Protein AF-A0A0R1LS79-F1 (afdb_monomer_lite)

Structure (mmCIF, N/CA/C/O backbone):
data_AF-A0A0R1LS79-F1
#
_entry.id   AF-A0A0R1LS79-F1
#
loop_
_atom_site.group_PDB
_atom_site.id
_atom_site.type_symbol
_atom_site.label_atom_id
_atom_site.label_alt_id
_atom_site.label_comp_id
_atom_site.label_asym_id
_atom_site.label_entity_id
_atom_site.label_seq_id
_atom_site.pdbx_PDB_ins_code
_atom_site.Cartn_x
_atom_site.Cartn_y
_atom_site.Cartn_z
_atom_site.occupancy
_atom_site.B_iso_or_equiv
_atom_site.auth_seq_id
_atom_site.auth_comp_id
_atom_site.auth_asym_id
_atom_site.auth_atom_id
_atom_site.pdbx_PDB_model_num
ATOM 1 N N . MET A 1 1 ? 0.304 17.338 -2.256 1.00 46.09 1 MET A N 1
ATOM 2 C CA . MET A 1 1 ? 0.028 16.116 -3.047 1.00 46.09 1 MET A CA 1
ATOM 3 C C . MET A 1 1 ? -0.703 16.540 -4.312 1.00 46.09 1 MET A C 1
ATOM 5 O O . MET A 1 1 ? -1.863 16.893 -4.209 1.00 46.09 1 MET A O 1
ATOM 9 N N . GLN A 1 2 ? -0.033 16.602 -5.465 1.00 47.31 2 GLN A N 1
ATOM 10 C CA . GLN A 1 2 ? -0.605 17.194 -6.691 1.00 47.31 2 GLN A CA 1
ATOM 11 C C . GLN A 1 2 ? -1.269 16.160 -7.629 1.00 47.31 2 GLN A C 1
ATOM 13 O O . GLN A 1 2 ? -1.874 16.543 -8.621 1.00 47.31 2 GLN A O 1
ATOM 18 N N . HIS A 1 3 ? -1.207 14.859 -7.297 1.00 53.19 3 HIS A N 1
ATOM 19 C CA . HIS A 1 3 ? -1.633 13.765 -8.192 1.00 53.19 3 HIS A CA 1
ATOM 20 C C . HIS A 1 3 ? -2.408 12.620 -7.506 1.00 53.19 3 HIS A C 1
ATOM 22 O O . HIS A 1 3 ? -2.528 11.544 -8.079 1.00 53.19 3 HIS A O 1
ATOM 28 N N . SER A 1 4 ? -2.905 12.796 -6.275 1.00 55.03 4 SER A N 1
ATOM 29 C CA . SER A 1 4 ? -3.669 11.743 -5.579 1.00 55.03 4 SER A CA 1
ATOM 30 C C . SER A 1 4 ? -5.151 12.100 -5.544 1.00 55.03 4 SER A C 1
ATOM 32 O O . SER A 1 4 ? -5.525 13.082 -4.910 1.00 55.03 4 SER A O 1
ATOM 34 N N . THR A 1 5 ? -5.987 11.296 -6.199 1.00 65.38 5 THR A N 1
ATOM 35 C CA . THR A 1 5 ? -7.454 11.441 -6.254 1.00 65.38 5 THR A CA 1
ATOM 36 C C . THR A 1 5 ? -8.164 10.968 -4.980 1.00 65.38 5 THR A C 1
ATOM 38 O O . THR A 1 5 ? -9.377 11.110 -4.872 1.00 65.38 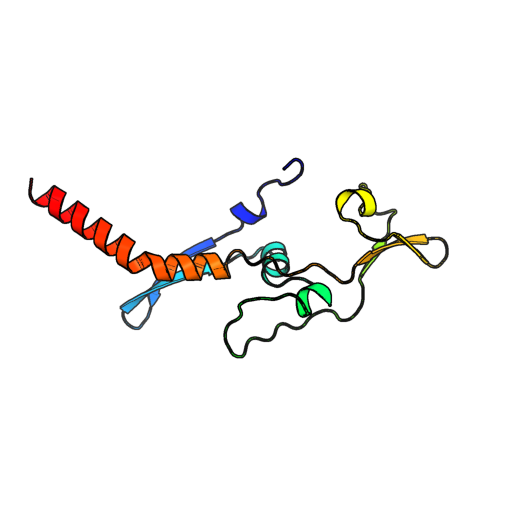5 THR A O 1
ATOM 41 N N . GLY A 1 6 ? -7.439 10.396 -4.009 1.00 74.06 6 GLY A N 1
ATOM 42 C CA . GLY A 1 6 ? -8.033 9.837 -2.784 1.00 74.06 6 GLY A CA 1
ATOM 43 C C . GLY A 1 6 ? -8.770 8.507 -2.994 1.00 74.06 6 GLY A C 1
ATOM 44 O O . GLY A 1 6 ? -9.414 8.010 -2.073 1.00 74.06 6 GLY A O 1
ATOM 45 N N . GLU A 1 7 ? -8.645 7.902 -4.175 1.00 80.25 7 GLU A N 1
ATOM 46 C CA . GLU A 1 7 ? -9.318 6.651 -4.544 1.00 80.25 7 GLU A CA 1
ATOM 47 C C . GLU A 1 7 ? -9.014 5.499 -3.574 1.00 80.25 7 GLU A C 1
ATOM 49 O O . GLU A 1 7 ? -9.892 4.723 -3.206 1.00 80.25 7 GLU A O 1
ATOM 54 N N . LEU A 1 8 ? -7.768 5.405 -3.099 1.00 83.50 8 LEU A N 1
ATOM 55 C CA . LEU A 1 8 ? -7.398 4.362 -2.149 1.00 83.50 8 LEU A CA 1
ATOM 56 C C . LEU A 1 8 ? -8.149 4.519 -0.821 1.00 83.50 8 LEU A C 1
ATOM 58 O O . LEU A 1 8 ? -8.671 3.536 -0.302 1.00 83.50 8 LEU A O 1
ATOM 62 N N . SER A 1 9 ? -8.234 5.741 -0.288 1.00 81.69 9 SER A N 1
ATOM 63 C CA . SER A 1 9 ? -8.955 5.996 0.963 1.00 81.69 9 SER A CA 1
ATOM 64 C C . SER A 1 9 ? -10.451 5.728 0.835 1.00 81.69 9 SER A C 1
ATOM 66 O O . SER A 1 9 ? -11.038 5.174 1.758 1.00 81.69 9 SER A O 1
ATOM 68 N N . SER A 1 10 ? -11.067 6.065 -0.302 1.00 83.19 10 SER A N 1
ATOM 69 C CA . SER A 1 10 ? -12.494 5.809 -0.524 1.00 83.19 10 SER A CA 1
ATOM 70 C C . SER A 1 10 ? -12.815 4.338 -0.807 1.00 83.19 10 SER A C 1
ATOM 72 O O . SER A 1 10 ? -13.972 3.944 -0.709 1.00 83.19 10 SER A O 1
ATOM 74 N N . SER A 1 11 ? -11.814 3.515 -1.136 1.00 86.94 11 SER A N 1
ATOM 75 C CA . SER A 1 11 ? -11.998 2.081 -1.395 1.00 86.94 11 SER A CA 1
ATOM 76 C C . SER A 1 11 ? -12.122 1.215 -0.135 1.00 86.94 11 SER A C 1
ATOM 78 O O . SER A 1 11 ? -12.370 0.013 -0.248 1.00 86.94 11 SER A O 1
ATOM 80 N N . LEU A 1 12 ? -11.902 1.790 1.051 1.00 90.94 12 LEU A N 1
ATOM 81 C CA . LEU A 1 12 ? -11.875 1.044 2.306 1.00 90.94 12 LEU A CA 1
ATOM 82 C C . LEU A 1 12 ? -13.279 0.750 2.812 1.00 90.94 12 LEU A C 1
ATOM 84 O O . LEU A 1 12 ? -14.143 1.623 2.866 1.00 90.94 12 LEU A O 1
ATOM 88 N N . LYS A 1 13 ? -13.474 -0.500 3.215 1.00 92.50 13 LYS A N 1
ATOM 89 C CA . LYS A 1 13 ? -14.721 -1.024 3.755 1.00 92.50 13 LYS A CA 1
ATOM 90 C C . LYS A 1 13 ? -14.462 -1.534 5.156 1.00 92.50 13 LYS A C 1
ATOM 92 O O . LYS A 1 13 ? -13.425 -2.141 5.417 1.00 92.50 13 LYS A O 1
ATOM 97 N N . TYR A 1 14 ? -15.402 -1.278 6.048 1.00 92.19 14 TYR A N 1
ATOM 98 C CA . TYR A 1 14 ? -15.335 -1.760 7.413 1.00 92.19 14 TYR A CA 1
ATOM 99 C C . TYR A 1 14 ? -16.708 -2.217 7.874 1.00 92.19 14 TYR A C 1
ATOM 101 O O . TYR A 1 14 ? -17.736 -1.743 7.389 1.00 92.19 14 TYR A O 1
ATOM 109 N N . GLU A 1 15 ? -16.713 -3.128 8.833 1.00 91.38 15 GLU A N 1
ATOM 110 C CA . GLU A 1 15 ? -17.925 -3.546 9.518 1.00 91.38 15 GLU A CA 1
ATOM 111 C C . GLU A 1 15 ? -17.611 -3.940 10.958 1.00 91.38 15 GLU A C 1
ATOM 113 O O . GLU A 1 15 ? -16.483 -4.312 11.291 1.00 91.38 15 GLU A O 1
ATOM 118 N N . VAL A 1 16 ? -18.634 -3.863 11.799 1.00 88.75 16 VAL A N 1
ATOM 119 C CA . VAL A 1 16 ? -18.607 -4.350 13.174 1.00 88.75 16 VAL A CA 1
ATOM 120 C C . VAL A 1 16 ? -19.701 -5.396 13.289 1.00 88.75 16 VAL A C 1
ATOM 122 O O . VAL A 1 16 ? -20.846 -5.134 12.923 1.00 88.75 16 VAL A O 1
ATOM 125 N N . MET A 1 17 ? -19.343 -6.581 13.764 1.00 89.00 17 MET A N 1
ATOM 126 C CA . MET A 1 17 ? -20.256 -7.710 13.895 1.00 89.00 17 MET A CA 1
ATOM 127 C C . MET A 1 17 ? -20.052 -8.424 15.226 1.00 89.00 17 MET A C 1
ATOM 129 O O . MET A 1 17 ? -19.001 -8.306 15.850 1.00 89.00 17 MET A O 1
ATOM 133 N N . GLU A 1 18 ? -21.057 -9.179 15.648 1.00 89.12 18 GLU A N 1
ATOM 134 C CA . GLU A 1 18 ? -20.934 -10.129 16.747 1.00 89.12 18 GLU A CA 1
ATOM 135 C C . GLU A 1 18 ? -20.585 -11.500 16.159 1.00 89.12 18 GLU A C 1
ATOM 137 O O . GLU A 1 18 ? -21.245 -11.977 15.233 1.00 89.12 18 GLU A O 1
ATOM 142 N N . ASP A 1 19 ? -19.502 -12.104 16.639 1.00 86.94 19 ASP A N 1
ATOM 143 C CA . ASP A 1 19 ? -19.131 -13.470 16.284 1.00 86.94 19 ASP A CA 1
ATOM 144 C C . ASP A 1 19 ? -20.014 -14.477 17.039 1.00 86.94 19 ASP A C 1
ATOM 146 O O . ASP A 1 19 ? -20.660 -14.158 18.034 1.00 86.94 19 ASP A O 1
ATOM 150 N N . THR A 1 20 ? -19.994 -15.724 16.591 1.00 82.75 20 THR A N 1
ATOM 151 C CA . THR A 1 20 ? -20.698 -16.891 17.135 1.00 82.75 20 THR A CA 1
ATOM 152 C C . THR A 1 20 ? -20.512 -17.090 18.646 1.00 82.75 20 THR A C 1
ATOM 154 O O . THR A 1 20 ? -21.397 -17.627 19.307 1.00 82.75 20 THR A O 1
ATOM 157 N N . ASP A 1 21 ? -19.387 -16.627 19.194 1.00 87.75 21 ASP A N 1
ATOM 158 C CA . ASP A 1 21 ? -19.056 -16.669 20.625 1.00 87.75 21 ASP A CA 1
ATOM 159 C C . ASP A 1 21 ? -19.576 -15.451 21.425 1.00 87.75 21 ASP A C 1
ATOM 161 O O . ASP A 1 21 ? -19.220 -15.283 22.593 1.00 87.75 21 ASP A O 1
ATOM 165 N N . GLY A 1 22 ? -20.353 -14.556 20.808 1.00 84.69 22 GLY A N 1
ATOM 166 C CA . GLY A 1 22 ? -20.850 -13.321 21.427 1.00 84.69 22 GLY A CA 1
ATOM 167 C C . GLY A 1 22 ? -19.807 -12.202 21.541 1.00 84.69 22 GLY A C 1
ATOM 168 O O . GLY A 1 22 ? -19.936 -11.290 22.358 1.00 84.69 22 GLY A O 1
ATOM 169 N N . LYS A 1 23 ? -18.716 -12.283 20.768 1.00 86.12 23 LYS A N 1
ATOM 170 C CA . LYS A 1 23 ? -17.630 -11.289 20.778 1.00 86.12 23 LYS A CA 1
ATOM 171 C C . LYS A 1 23 ? -17.856 -10.243 19.698 1.00 86.12 23 LYS A C 1
ATOM 173 O O . LYS A 1 23 ? -18.106 -10.594 18.551 1.00 86.12 23 LYS A O 1
ATOM 178 N N . VAL A 1 24 ? -17.677 -8.969 20.033 1.00 84.44 24 VAL A N 1
ATOM 179 C CA . VAL A 1 24 ? -17.670 -7.888 19.038 1.00 84.44 24 VAL A CA 1
ATOM 180 C C . VAL A 1 24 ? -16.358 -7.930 18.251 1.00 84.44 24 VAL A C 1
ATOM 182 O O . VAL A 1 24 ? -15.277 -7.841 18.831 1.00 84.44 24 VAL A O 1
ATOM 185 N N . VAL A 1 25 ? -16.453 -8.058 16.928 1.00 87.06 25 VAL A N 1
ATOM 186 C CA . VAL A 1 25 ? -15.329 -8.137 15.990 1.00 87.06 25 VAL A CA 1
ATOM 187 C C . VAL A 1 25 ? -15.460 -7.033 14.945 1.00 87.06 25 VAL A C 1
ATOM 189 O O . VAL A 1 25 ? -16.471 -6.929 14.250 1.00 87.06 25 VAL A O 1
ATOM 192 N N . GLY A 1 26 ? -14.416 -6.215 14.814 1.00 87.50 26 GLY A N 1
ATOM 193 C CA . GLY A 1 26 ? -14.273 -5.254 13.723 1.00 87.50 26 GLY A CA 1
ATOM 194 C C . GLY A 1 26 ? -13.486 -5.855 12.559 1.00 87.50 26 GLY A C 1
ATOM 195 O O . GLY A 1 26 ? -12.436 -6.462 12.773 1.00 87.50 26 GLY A O 1
ATOM 196 N N . ARG A 1 27 ? -13.960 -5.669 11.324 1.00 89.81 27 ARG A N 1
ATOM 197 C CA . ARG A 1 27 ? -13.228 -6.028 10.098 1.00 89.81 27 ARG A CA 1
ATOM 198 C C . ARG A 1 27 ? -12.973 -4.783 9.260 1.00 89.81 27 ARG A C 1
ATOM 200 O O . ARG A 1 27 ? -13.834 -3.915 9.159 1.00 89.81 27 ARG A O 1
ATOM 207 N N . LEU A 1 28 ? -11.797 -4.722 8.641 1.00 91.00 28 LEU A N 1
ATOM 208 C CA . LEU A 1 28 ? -11.392 -3.692 7.683 1.00 91.00 28 LEU A CA 1
ATOM 209 C C . LEU A 1 28 ? -10.783 -4.392 6.469 1.00 91.00 28 LEU A C 1
ATOM 211 O O . LEU A 1 28 ? -9.892 -5.229 6.619 1.00 91.00 28 LEU A O 1
ATOM 215 N N . TRP A 1 29 ? -11.261 -4.057 5.275 1.00 91.94 29 TRP A N 1
ATOM 216 C CA . TRP A 1 29 ? -10.767 -4.631 4.028 1.00 91.94 29 TRP A CA 1
ATOM 217 C C . TRP A 1 29 ? -10.904 -3.653 2.857 1.00 91.94 29 TRP A C 1
ATOM 219 O O . TRP A 1 29 ? -11.522 -2.592 2.955 1.00 91.94 29 TRP A O 1
ATOM 229 N N . SER A 1 30 ? -10.310 -4.019 1.725 1.00 92.44 30 SER A N 1
ATOM 230 C CA . SER A 1 30 ? -10.485 -3.335 0.448 1.00 92.44 30 SER A CA 1
ATOM 231 C C . SER A 1 30 ? -10.574 -4.371 -0.660 1.00 92.44 30 SER A C 1
ATOM 233 O O . SER A 1 30 ? -9.792 -5.320 -0.683 1.00 92.44 30 SER A O 1
ATOM 235 N N . ASP A 1 31 ? -11.490 -4.149 -1.597 1.00 91.12 31 ASP A N 1
ATOM 236 C CA . ASP A 1 31 ? -11.587 -4.954 -2.820 1.00 91.12 31 ASP A CA 1
ATOM 237 C C . ASP A 1 31 ? -10.703 -4.385 -3.944 1.00 91.12 31 ASP A C 1
ATOM 239 O O . ASP A 1 31 ? -10.628 -4.954 -5.033 1.00 91.12 31 ASP A O 1
ATOM 243 N N . ASN A 1 32 ? -10.042 -3.242 -3.712 1.00 91.94 32 ASN A N 1
ATOM 244 C CA . ASN A 1 32 ? -9.170 -2.625 -4.700 1.00 91.94 32 ASN A CA 1
ATOM 245 C C . ASN A 1 32 ? -7.795 -3.322 -4.686 1.00 91.94 32 ASN A C 1
ATOM 247 O O . ASN A 1 32 ? -7.094 -3.251 -3.673 1.00 91.94 32 ASN A O 1
ATOM 251 N N . PRO A 1 33 ? -7.337 -3.923 -5.800 1.00 90.69 33 PRO A N 1
ATOM 252 C CA . PRO A 1 33 ? -6.029 -4.578 -5.849 1.00 90.69 33 PRO A CA 1
ATOM 253 C C . PRO A 1 33 ? -4.868 -3.621 -5.537 1.00 90.69 33 PRO A C 1
ATOM 255 O O . PRO A 1 33 ? -3.850 -4.040 -4.985 1.00 90.69 33 PRO A O 1
ATOM 258 N N . VAL A 1 34 ? -5.021 -2.319 -5.815 1.00 90.25 34 VAL A N 1
ATOM 259 C CA . VAL A 1 34 ? -4.032 -1.290 -5.457 1.00 90.25 34 VAL A CA 1
ATOM 260 C C . VAL A 1 34 ? -3.802 -1.248 -3.945 1.00 90.25 34 VAL A C 1
ATOM 262 O O . VAL A 1 34 ? -2.664 -1.059 -3.511 1.00 90.25 34 VAL A O 1
ATOM 265 N N . ALA A 1 35 ? -4.845 -1.466 -3.138 1.00 92.06 35 ALA A N 1
ATOM 266 C CA . ALA A 1 35 ? -4.722 -1.543 -1.687 1.00 92.06 35 ALA A CA 1
ATOM 267 C C . ALA A 1 35 ? -3.836 -2.720 -1.274 1.00 92.06 35 ALA A C 1
ATOM 269 O O . ALA A 1 35 ? -2.905 -2.532 -0.496 1.00 92.06 35 ALA A O 1
ATOM 270 N N . THR A 1 36 ? -4.056 -3.901 -1.856 1.00 91.88 36 THR A N 1
ATOM 271 C CA . THR A 1 36 ? -3.245 -5.096 -1.595 1.00 91.88 36 THR A CA 1
ATOM 272 C C . THR A 1 36 ? -1.782 -4.881 -1.975 1.00 91.88 36 THR A C 1
ATOM 274 O O . THR A 1 36 ? -0.890 -5.150 -1.171 1.00 91.88 36 THR A O 1
ATOM 277 N N . TYR A 1 37 ? -1.518 -4.348 -3.170 1.00 92.38 37 TYR A N 1
ATOM 278 C CA . TYR A 1 37 ? -0.153 -4.085 -3.636 1.00 92.38 37 TYR A CA 1
ATOM 279 C C . TYR A 1 37 ? 0.561 -3.027 -2.804 1.00 92.38 37 TYR A C 1
ATOM 281 O O . TYR A 1 37 ? 1.775 -3.098 -2.625 1.00 92.38 37 TYR A O 1
ATOM 289 N N . ARG A 1 38 ? -0.175 -2.049 -2.272 1.00 93.19 38 ARG A N 1
ATOM 290 C CA . ARG A 1 38 ? 0.399 -1.055 -1.373 1.00 93.19 38 ARG A CA 1
ATOM 291 C C . ARG A 1 38 ? 0.662 -1.634 0.012 1.00 93.19 38 ARG A C 1
ATOM 293 O O . ARG A 1 38 ? 1.734 -1.389 0.551 1.00 93.19 38 ARG A O 1
ATOM 300 N N . GLU A 1 39 ? -0.267 -2.409 0.562 1.00 93.31 39 GLU A N 1
ATOM 301 C CA . GLU A 1 39 ? -0.145 -3.019 1.890 1.00 93.31 39 GLU A CA 1
ATOM 302 C C . GLU A 1 39 ? 1.027 -4.010 1.940 1.00 93.31 39 GLU A C 1
ATOM 304 O O . GLU A 1 39 ? 1.839 -3.964 2.859 1.00 93.31 39 GLU A O 1
ATOM 309 N N . LEU A 1 40 ? 1.149 -4.872 0.925 1.00 94.88 40 LEU A N 1
ATOM 310 C CA . LEU A 1 40 ? 2.117 -5.975 0.901 1.00 94.88 40 LEU A CA 1
ATOM 311 C C . LEU A 1 40 ? 3.376 -5.684 0.079 1.00 94.88 40 LEU A C 1
ATOM 313 O O . LEU A 1 40 ? 4.344 -6.446 0.155 1.00 94.88 40 LEU A O 1
ATOM 317 N N . GLY A 1 41 ? 3.383 -4.603 -0.697 1.00 94.69 41 GLY A N 1
ATOM 318 C CA . GLY A 1 41 ? 4.433 -4.319 -1.667 1.00 94.69 41 GLY A CA 1
ATOM 319 C C . GLY A 1 41 ? 4.340 -5.215 -2.901 1.00 94.69 41 GLY A C 1
ATOM 320 O O . GLY A 1 41 ? 3.474 -6.082 -3.026 1.00 94.69 41 GLY A O 1
ATOM 321 N N . THR A 1 42 ? 5.262 -5.010 -3.834 1.00 94.88 42 THR A N 1
ATOM 322 C CA . THR A 1 42 ? 5.325 -5.745 -5.097 1.00 94.88 42 THR A CA 1
ATOM 323 C C . THR A 1 42 ? 6.751 -6.126 -5.476 1.00 94.88 42 THR A C 1
ATOM 325 O O . THR A 1 42 ? 7.703 -5.426 -5.132 1.00 94.88 42 THR A O 1
ATOM 328 N N . GLY A 1 43 ? 6.892 -7.233 -6.211 1.00 95.06 43 GLY A N 1
ATOM 329 C CA . GLY A 1 43 ? 8.178 -7.746 -6.693 1.00 95.06 43 GLY A CA 1
ATOM 330 C C . GLY A 1 43 ? 9.194 -8.054 -5.586 1.00 95.06 43 GLY A C 1
ATOM 331 O O . GLY A 1 43 ? 8.842 -8.160 -4.411 1.00 95.06 43 GLY A O 1
ATOM 332 N N . LEU A 1 44 ? 10.468 -8.149 -5.971 1.00 95.25 44 LEU A N 1
ATOM 333 C CA . LEU A 1 44 ? 11.597 -8.405 -5.066 1.00 95.25 44 LEU A CA 1
ATOM 334 C C . LEU A 1 44 ? 11.726 -7.335 -3.970 1.00 95.25 44 LEU A C 1
ATOM 336 O O . LEU A 1 44 ? 12.111 -7.630 -2.841 1.00 95.25 44 LEU A O 1
ATOM 340 N N . VAL A 1 45 ? 11.401 -6.078 -4.295 1.00 95.31 45 VAL A N 1
ATOM 341 C CA .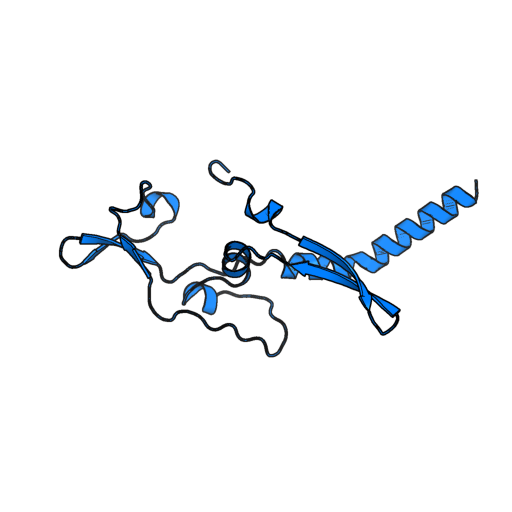 VAL A 1 45 ? 11.461 -4.973 -3.324 1.00 95.31 45 VAL A CA 1
ATOM 342 C C . VAL A 1 45 ? 10.369 -5.123 -2.267 1.00 95.31 45 VAL A C 1
ATOM 344 O O . VAL A 1 45 ? 10.632 -4.937 -1.081 1.00 95.31 45 VAL A O 1
ATOM 347 N N . GLY A 1 46 ? 9.152 -5.480 -2.678 1.00 95.44 46 GLY A N 1
ATOM 348 C CA . GLY A 1 46 ? 8.051 -5.781 -1.770 1.00 95.44 46 GLY A CA 1
ATOM 349 C C . GLY A 1 46 ? 8.360 -6.985 -0.892 1.00 95.44 46 GLY A C 1
ATOM 350 O O . GLY A 1 46 ? 8.165 -6.924 0.319 1.00 95.44 46 GLY A O 1
ATOM 351 N N . GLU A 1 47 ? 8.919 -8.047 -1.466 1.00 95.62 47 GLU A N 1
ATOM 352 C CA . GLU A 1 47 ? 9.334 -9.243 -0.733 1.00 95.62 47 GLU A CA 1
ATOM 353 C C . GLU A 1 47 ? 10.318 -8.918 0.396 1.00 95.62 47 GLU A C 1
ATOM 355 O O . GLU A 1 47 ? 10.025 -9.219 1.552 1.00 95.62 47 GLU A O 1
ATOM 360 N N . ALA A 1 48 ? 11.410 -8.216 0.078 1.00 95.44 48 ALA A N 1
ATOM 361 C CA . ALA A 1 48 ? 12.448 -7.843 1.038 1.00 95.44 48 ALA A CA 1
ATOM 362 C C . ALA A 1 48 ? 12.029 -6.737 2.025 1.00 95.44 48 ALA A C 1
ATOM 364 O O . ALA A 1 48 ? 12.712 -6.508 3.024 1.00 95.44 48 ALA A O 1
ATOM 365 N N . SER A 1 49 ? 10.944 -6.010 1.744 1.00 94.81 49 SER A N 1
ATOM 366 C CA . SER A 1 49 ? 10.499 -4.921 2.613 1.00 94.81 49 SER A CA 1
ATOM 367 C C . SER A 1 49 ? 9.914 -5.434 3.938 1.00 94.81 49 SER A C 1
ATOM 369 O O . SER A 1 49 ? 9.212 -6.453 3.948 1.00 94.81 49 SER A O 1
ATOM 371 N N . PRO A 1 50 ? 10.165 -4.731 5.060 1.00 93.50 50 PRO A N 1
ATOM 372 C CA . PRO A 1 50 ? 9.604 -5.095 6.352 1.00 93.50 50 PRO A CA 1
ATOM 373 C C . PRO A 1 50 ? 8.085 -4.921 6.340 1.00 93.50 50 PRO A C 1
ATOM 375 O O . PRO A 1 50 ? 7.561 -3.928 5.834 1.00 93.50 50 PRO A O 1
ATOM 378 N N . LYS A 1 51 ? 7.382 -5.895 6.914 1.00 92.50 51 LYS A N 1
ATOM 379 C CA . LYS A 1 51 ? 5.922 -5.919 6.998 1.00 92.50 51 LYS A CA 1
ATOM 380 C C . LYS A 1 51 ? 5.489 -6.738 8.208 1.00 92.50 51 LYS A C 1
ATOM 382 O O . LYS A 1 51 ? 6.101 -7.754 8.522 1.00 92.50 51 LYS A O 1
ATOM 387 N N . ASN A 1 52 ? 4.449 -6.278 8.886 1.00 92.12 52 ASN A N 1
ATOM 388 C CA . ASN A 1 52 ? 3.820 -6.979 9.991 1.00 92.12 52 ASN A CA 1
ATOM 389 C C . ASN A 1 52 ? 2.746 -7.914 9.428 1.00 92.12 52 ASN A C 1
ATOM 391 O O . ASN A 1 52 ? 1.695 -7.447 8.983 1.00 92.12 52 ASN A O 1
ATOM 395 N N . LEU A 1 53 ? 3.039 -9.210 9.396 1.00 90.81 53 LEU A N 1
ATOM 396 C CA . LEU A 1 53 ? 2.121 -10.238 8.920 1.00 90.81 53 LEU A CA 1
ATOM 397 C C . LEU A 1 53 ? 1.774 -11.190 10.065 1.00 90.81 53 LEU A C 1
ATOM 399 O O . LEU A 1 53 ? 2.628 -11.434 10.916 1.00 90.81 53 LEU A O 1
ATOM 403 N N . PRO A 1 54 ? 0.554 -11.752 10.076 1.00 89.12 54 PRO A N 1
ATOM 404 C CA . PRO A 1 54 ? 0.222 -12.839 10.983 1.00 89.12 54 PRO A CA 1
ATOM 405 C C . PRO A 1 54 ? 1.138 -14.050 10.773 1.00 89.12 54 PRO A C 1
ATOM 407 O O . PRO A 1 54 ? 1.598 -14.310 9.655 1.00 89.12 54 PRO A O 1
ATOM 410 N N . ASP A 1 55 ? 1.344 -14.824 11.837 1.00 90.19 55 ASP A N 1
ATOM 411 C CA . ASP A 1 55 ? 2.142 -16.047 11.782 1.00 90.19 55 ASP A CA 1
ATOM 412 C C . ASP A 1 55 ? 1.613 -17.021 10.717 1.00 90.19 55 ASP A C 1
ATOM 414 O O . ASP A 1 55 ? 0.409 -17.222 10.553 1.00 90.19 55 ASP A O 1
ATOM 418 N N . GLY A 1 56 ? 2.535 -17.635 9.971 1.00 90.75 56 GLY A N 1
ATOM 419 C CA . GLY A 1 56 ? 2.214 -18.594 8.909 1.00 90.75 56 GLY A CA 1
ATOM 420 C C . GLY A 1 56 ? 1.801 -17.974 7.568 1.00 90.75 56 GLY A C 1
ATOM 421 O O . GLY A 1 56 ? 1.691 -18.705 6.581 1.00 90.75 56 GLY A O 1
ATOM 422 N N . ILE A 1 57 ? 1.635 -16.650 7.478 1.00 90.00 57 ILE A N 1
ATOM 423 C CA . ILE A 1 57 ? 1.299 -15.968 6.222 1.00 90.00 57 ILE A CA 1
ATOM 424 C C . ILE A 1 57 ? 2.567 -15.577 5.462 1.00 90.00 57 ILE A C 1
ATOM 426 O O . ILE A 1 57 ? 3.335 -14.722 5.893 1.00 90.00 57 ILE A O 1
ATOM 430 N N . ASN A 1 58 ? 2.751 -16.174 4.282 1.00 90.88 58 ASN A N 1
ATOM 431 C CA . ASN A 1 58 ? 3.906 -15.940 3.413 1.00 90.88 58 ASN A CA 1
ATOM 432 C C . ASN A 1 58 ? 3.433 -15.569 1.996 1.00 90.88 58 ASN A C 1
ATOM 434 O O . ASN A 1 58 ? 3.149 -16.465 1.197 1.00 90.88 58 ASN A O 1
ATOM 438 N N . PRO A 1 59 ? 3.296 -14.269 1.670 1.00 91.94 59 PRO A N 1
ATOM 439 C CA . PRO A 1 59 ? 2.909 -13.839 0.331 1.00 91.94 59 PRO A CA 1
ATOM 440 C C . PRO A 1 59 ? 3.967 -14.238 -0.703 1.00 91.94 59 PRO A C 1
ATOM 442 O O . PRO A 1 59 ? 5.165 -14.151 -0.442 1.00 91.94 59 PRO A O 1
ATOM 445 N N . VAL A 1 60 ? 3.520 -14.636 -1.893 1.00 93.88 60 VAL A N 1
ATOM 446 C CA . VAL A 1 60 ? 4.404 -14.995 -3.009 1.00 93.88 60 VAL A CA 1
ATOM 447 C C . VAL A 1 60 ? 4.547 -13.801 -3.947 1.00 93.88 60 VAL A C 1
ATOM 449 O O . VAL A 1 60 ? 3.551 -13.209 -4.365 1.00 93.88 60 VAL A O 1
ATOM 452 N N . TYR A 1 61 ? 5.786 -13.468 -4.304 1.00 94.69 61 TYR A N 1
ATOM 453 C CA . TYR A 1 61 ? 6.114 -12.297 -5.116 1.00 94.69 61 TYR A CA 1
ATOM 454 C C . TYR A 1 61 ? 6.666 -12.674 -6.487 1.00 94.69 61 TYR A C 1
ATOM 456 O O . TYR A 1 61 ? 7.291 -13.721 -6.676 1.00 94.69 61 TYR A O 1
ATOM 464 N N . THR A 1 62 ? 6.484 -11.774 -7.456 1.00 93.00 62 THR A N 1
ATOM 465 C CA . THR A 1 62 ? 7.137 -11.887 -8.761 1.00 93.00 62 THR A CA 1
ATOM 466 C C . THR A 1 62 ? 8.646 -11.700 -8.618 1.00 93.00 62 THR A C 1
ATOM 468 O O . THR A 1 62 ? 9.111 -10.658 -8.163 1.00 93.00 62 THR A O 1
ATOM 471 N N . GLN A 1 63 ? 9.401 -12.701 -9.064 1.00 95.12 63 GLN A N 1
ATOM 472 C CA . GLN A 1 63 ? 10.862 -12.743 -8.937 1.00 95.12 63 GLN A CA 1
ATOM 473 C C . GLN A 1 63 ? 11.601 -12.045 -10.088 1.00 95.12 63 GLN A C 1
ATOM 475 O O . GLN A 1 63 ? 12.811 -11.835 -10.031 1.00 95.12 63 GLN A O 1
ATOM 480 N N . HIS A 1 64 ? 10.885 -11.683 -11.154 1.00 93.81 64 HIS A N 1
ATOM 481 C CA . HIS A 1 64 ? 11.459 -11.027 -12.323 1.00 93.81 64 HIS A CA 1
ATOM 482 C C . HIS A 1 64 ? 11.108 -9.535 -12.357 1.00 93.81 64 HIS A C 1
ATOM 484 O O . HIS A 1 64 ? 9.997 -9.164 -11.971 1.00 93.81 64 HIS A O 1
ATOM 490 N N . PRO A 1 65 ? 12.022 -8.675 -12.843 1.00 92.56 65 PRO A N 1
ATOM 491 C CA . PRO A 1 65 ? 11.735 -7.261 -13.039 1.00 92.56 65 PRO A CA 1
ATOM 492 C C . PRO A 1 65 ? 10.594 -7.046 -14.033 1.00 92.56 65 PRO A C 1
ATOM 494 O O . PRO A 1 65 ? 10.435 -7.807 -14.990 1.00 92.56 65 PRO A O 1
ATOM 497 N N . TRP A 1 66 ? 9.864 -5.953 -13.854 1.00 92.12 66 TRP A N 1
ATOM 498 C CA . TRP A 1 66 ? 8.882 -5.480 -14.818 1.00 92.12 66 TRP A CA 1
ATOM 499 C C . TRP A 1 66 ? 9.483 -4.421 -15.730 1.00 92.12 66 TRP A C 1
ATOM 501 O O . TRP A 1 66 ? 10.301 -3.598 -15.306 1.00 92.12 66 TRP A O 1
ATOM 511 N N . PHE A 1 67 ? 9.040 -4.448 -16.982 1.00 93.69 67 PHE A N 1
ATOM 512 C CA . PHE A 1 67 ? 9.451 -3.523 -18.025 1.00 93.69 67 PHE A CA 1
ATOM 513 C C . PHE A 1 67 ? 8.207 -2.833 -18.565 1.00 93.69 67 PHE A C 1
ATOM 515 O O . PHE A 1 67 ? 7.307 -3.486 -19.089 1.00 93.69 67 PHE A O 1
ATOM 522 N N . ILE A 1 68 ? 8.156 -1.518 -18.408 1.00 92.88 68 ILE A N 1
ATOM 523 C CA . ILE A 1 68 ? 7.040 -0.683 -18.836 1.00 92.88 68 ILE A CA 1
ATOM 524 C C . ILE A 1 68 ? 7.492 0.033 -20.110 1.00 92.88 68 ILE A C 1
ATOM 526 O O . ILE A 1 68 ? 8.477 0.772 -20.041 1.00 92.88 68 ILE A O 1
ATOM 530 N N . PRO A 1 69 ? 6.849 -0.194 -21.269 1.00 94.44 69 PRO A N 1
ATOM 531 C CA . PRO A 1 69 ? 7.210 0.495 -22.506 1.00 94.44 69 PRO A CA 1
ATOM 532 C C . PRO A 1 69 ? 7.078 2.009 -22.332 1.00 94.44 69 PRO A C 1
ATOM 534 O O . PRO A 1 69 ? 6.026 2.491 -21.915 1.00 94.44 69 PRO A O 1
ATOM 537 N N . ALA A 1 70 ? 8.151 2.755 -22.604 1.00 92.56 70 ALA A N 1
ATOM 538 C CA . ALA A 1 70 ? 8.177 4.198 -22.357 1.00 92.56 70 ALA A CA 1
ATOM 539 C C . ALA A 1 70 ? 7.255 4.978 -23.312 1.00 92.56 70 ALA A C 1
ATOM 541 O O . ALA A 1 70 ? 6.807 6.067 -22.985 1.00 92.56 70 ALA A O 1
ATOM 542 N N . ASP A 1 71 ? 6.948 4.408 -24.477 1.00 91.56 71 ASP A N 1
ATOM 543 C CA . ASP A 1 71 ? 6.045 4.959 -25.489 1.00 91.56 71 ASP A CA 1
ATOM 544 C C . ASP A 1 71 ? 4.555 4.826 -25.136 1.00 91.56 71 ASP A C 1
ATOM 546 O O . ASP A 1 71 ? 3.725 5.486 -25.755 1.00 91.56 71 ASP A O 1
ATOM 550 N N . LEU A 1 72 ? 4.210 3.992 -24.150 1.00 92.12 72 LEU A N 1
ATOM 551 C CA . LEU A 1 72 ? 2.830 3.780 -23.694 1.00 92.12 72 LEU A CA 1
ATOM 552 C C . LEU A 1 72 ? 2.478 4.581 -22.435 1.00 92.12 72 LEU A C 1
ATOM 554 O O . LEU A 1 72 ? 1.421 4.359 -21.842 1.00 92.12 72 LEU A O 1
ATOM 558 N N . VAL A 1 73 ? 3.366 5.470 -21.991 1.00 87.88 73 VAL A N 1
ATOM 559 C CA . VAL A 1 73 ? 3.177 6.254 -20.773 1.00 87.88 73 VAL A CA 1
ATOM 560 C C . VAL A 1 73 ? 3.360 7.731 -21.094 1.00 87.88 73 VAL A C 1
ATOM 562 O O . VAL A 1 73 ? 4.419 8.149 -21.544 1.00 87.88 73 VAL A O 1
ATOM 565 N N . ASP A 1 74 ? 2.341 8.537 -20.800 1.00 86.88 74 ASP A N 1
ATOM 566 C CA . ASP A 1 74 ? 2.357 9.983 -21.075 1.00 86.88 74 ASP A CA 1
ATOM 567 C C . ASP A 1 74 ? 3.262 10.780 -20.117 1.00 86.88 74 ASP A C 1
ATOM 569 O O . ASP A 1 74 ? 3.488 11.975 -20.290 1.00 86.88 74 ASP A O 1
ATOM 573 N N . THR A 1 75 ? 3.747 10.138 -19.054 1.00 88.00 75 THR A N 1
ATOM 574 C CA . THR A 1 75 ? 4.530 10.756 -17.978 1.00 88.00 75 THR A CA 1
ATOM 575 C C . THR A 1 75 ? 5.914 10.136 -17.886 1.00 88.00 75 THR A C 1
ATOM 577 O O . THR A 1 75 ? 6.053 8.914 -17.912 1.00 88.00 75 THR A O 1
ATOM 580 N N . ASP A 1 76 ? 6.934 10.973 -17.681 1.00 87.19 76 ASP A N 1
ATOM 581 C CA . ASP A 1 76 ? 8.284 10.490 -17.413 1.00 87.19 76 ASP A CA 1
ATOM 582 C C . ASP A 1 76 ? 8.368 9.847 -16.020 1.00 87.19 76 ASP A C 1
ATOM 584 O O . ASP A 1 76 ? 8.492 10.508 -14.982 1.00 87.19 76 ASP A O 1
ATOM 588 N N . LEU A 1 77 ? 8.300 8.518 -16.009 1.00 87.06 77 LEU A N 1
ATOM 589 C CA . LEU A 1 77 ? 8.348 7.713 -14.797 1.00 87.06 77 LEU A CA 1
ATOM 590 C C . LEU A 1 77 ? 9.709 7.787 -14.088 1.00 87.06 77 LEU A C 1
ATOM 592 O O . LEU A 1 77 ? 9.775 7.539 -12.879 1.00 87.06 77 LEU A O 1
ATOM 596 N N . ASN A 1 78 ? 10.785 8.156 -14.792 1.00 89.88 78 ASN A N 1
ATOM 597 C CA . ASN A 1 78 ? 12.079 8.400 -14.162 1.00 89.88 78 ASN A CA 1
ATOM 598 C C . ASN A 1 78 ? 12.035 9.681 -13.326 1.00 89.88 78 ASN A C 1
ATOM 600 O O . ASN A 1 78 ? 12.363 9.645 -12.144 1.00 89.88 78 ASN A O 1
ATOM 604 N N . ALA A 1 79 ? 11.549 10.780 -13.900 1.00 88.12 79 ALA A N 1
ATOM 605 C CA . ALA A 1 79 ? 11.448 12.053 -13.194 1.00 88.12 79 ALA A CA 1
ATOM 606 C C . ALA A 1 79 ? 10.503 11.986 -11.982 1.00 88.12 79 ALA A C 1
ATOM 608 O O . ALA A 1 79 ? 10.803 12.545 -10.928 1.00 88.12 79 ALA A O 1
ATOM 609 N N . VAL A 1 80 ? 9.367 11.291 -12.114 1.00 86.75 80 VAL A N 1
ATOM 610 C CA . VAL A 1 80 ? 8.349 11.240 -11.050 1.00 86.75 80 VAL A CA 1
ATOM 611 C C . VAL A 1 80 ? 8.683 10.215 -9.964 1.00 86.75 80 VAL A C 1
ATOM 613 O O . VAL A 1 80 ? 8.455 10.475 -8.781 1.00 86.75 80 VAL A O 1
ATOM 616 N N . TYR A 1 81 ? 9.208 9.047 -10.341 1.00 83.31 81 TYR A N 1
ATOM 617 C CA . TYR A 1 81 ? 9.360 7.910 -9.425 1.00 83.31 81 TYR A CA 1
ATOM 618 C C . TYR A 1 81 ? 10.784 7.344 -9.345 1.00 83.31 81 TYR A C 1
ATOM 620 O O . TYR A 1 81 ? 11.005 6.378 -8.615 1.00 83.31 81 TYR A O 1
ATOM 628 N N . GLY A 1 82 ? 11.750 7.905 -10.075 1.00 87.38 82 GLY A N 1
ATOM 629 C CA . GLY A 1 82 ? 13.136 7.425 -10.103 1.00 87.38 82 GLY A CA 1
ATOM 630 C C . GLY A 1 82 ? 13.319 6.091 -10.831 1.00 87.38 82 GLY A C 1
ATOM 631 O O . GLY A 1 82 ? 14.310 5.400 -10.604 1.00 87.38 82 GLY A O 1
ATOM 632 N N . LEU A 1 83 ? 12.362 5.691 -11.674 1.00 91.12 83 LEU A N 1
ATOM 633 C CA . LEU A 1 83 ? 12.400 4.423 -12.402 1.00 91.12 83 LEU A CA 1
ATOM 634 C C . LEU A 1 83 ? 13.475 4.461 -13.502 1.00 91.12 83 LEU A C 1
ATOM 636 O O . LEU A 1 83 ? 13.351 5.271 -14.420 1.00 91.12 83 LEU A O 1
ATOM 640 N N . PRO A 1 84 ? 14.527 3.620 -13.463 1.00 92.44 84 PRO A N 1
ATOM 641 C CA . PRO A 1 84 ? 15.587 3.652 -14.469 1.00 92.44 84 PRO A CA 1
ATOM 642 C C . PRO A 1 84 ? 15.051 3.321 -15.867 1.00 92.44 84 PRO A C 1
ATOM 644 O O . PRO A 1 84 ? 14.354 2.320 -16.050 1.00 92.44 84 PRO A O 1
ATOM 647 N N . GLU A 1 85 ? 15.413 4.144 -16.854 1.00 93.75 85 GLU A N 1
ATOM 648 C CA . GLU A 1 85 ? 15.158 3.877 -18.272 1.00 93.75 85 GLU A CA 1
ATOM 649 C C . GLU A 1 85 ? 16.266 2.982 -18.842 1.00 93.75 85 GLU A C 1
ATOM 651 O O . GLU A 1 85 ? 17.456 3.192 -18.598 1.00 93.75 85 GLU A O 1
ATOM 656 N N . ILE A 1 86 ? 15.877 1.979 -19.620 1.00 94.06 86 ILE A N 1
ATOM 657 C CA . ILE A 1 86 ? 16.779 1.089 -20.343 1.00 94.06 86 ILE A CA 1
ATOM 658 C C . ILE A 1 86 ? 16.331 0.950 -21.798 1.00 94.06 86 ILE A C 1
ATOM 660 O O . ILE A 1 86 ? 15.159 1.128 -22.123 1.00 94.06 86 ILE A O 1
ATOM 664 N N . THR A 1 87 ? 17.256 0.585 -22.685 1.00 95.25 87 THR A N 1
ATOM 665 C CA . THR A 1 87 ? 16.948 0.318 -24.097 1.00 95.25 87 THR A CA 1
ATOM 666 C C . THR A 1 87 ? 17.153 -1.160 -24.412 1.00 95.25 87 THR A C 1
ATOM 668 O O . THR A 1 87 ? 18.234 -1.697 -24.185 1.00 95.25 87 THR A O 1
ATOM 671 N N . ILE A 1 88 ? 16.124 -1.812 -24.955 1.00 93.25 88 ILE A N 1
ATOM 672 C CA . ILE A 1 88 ? 16.150 -3.206 -25.415 1.00 93.25 88 ILE A CA 1
ATOM 673 C C . ILE A 1 88 ? 15.651 -3.220 -26.860 1.00 93.25 88 ILE A C 1
ATOM 675 O O . ILE A 1 88 ? 14.564 -2.722 -27.138 1.00 93.25 88 ILE A O 1
ATOM 679 N N . ASN A 1 89 ? 16.428 -3.783 -27.791 1.00 92.31 89 ASN A N 1
ATOM 680 C CA . ASN A 1 89 ? 16.060 -3.887 -29.213 1.00 92.31 89 ASN A CA 1
ATOM 681 C C . ASN A 1 89 ? 15.568 -2.555 -29.820 1.00 92.31 89 ASN A C 1
ATOM 683 O O . ASN A 1 89 ? 14.517 -2.504 -30.457 1.00 92.31 89 ASN A O 1
ATOM 687 N N . HIS A 1 90 ? 16.310 -1.466 -29.585 1.00 93.50 90 HIS A N 1
ATOM 688 C CA . HIS A 1 90 ? 15.982 -0.100 -30.030 1.00 93.50 90 HIS A CA 1
ATOM 689 C C . HIS A 1 90 ? 14.667 0.486 -29.479 1.00 93.50 90 HIS A C 1
ATOM 691 O O . HIS A 1 90 ? 14.225 1.533 -29.947 1.00 93.50 90 HIS A O 1
ATOM 697 N N . ARG A 1 91 ? 14.051 -0.146 -28.471 1.00 94.44 91 ARG A N 1
ATOM 698 C CA . ARG A 1 91 ? 12.878 0.370 -27.752 1.00 94.44 91 ARG A CA 1
ATOM 699 C C . ARG A 1 91 ? 13.239 0.717 -26.314 1.00 94.44 91 ARG A C 1
ATOM 701 O O . ARG A 1 91 ? 14.044 0.024 -25.689 1.00 94.44 91 ARG A O 1
ATOM 708 N N . LYS A 1 92 ? 12.645 1.790 -25.798 1.00 95.25 92 LYS A N 1
ATOM 709 C CA . LYS A 1 92 ? 12.869 2.290 -24.439 1.00 95.25 92 LYS A CA 1
ATOM 710 C C . LYS A 1 92 ? 11.856 1.697 -23.466 1.00 95.25 92 LYS A C 1
ATOM 712 O O . LYS A 1 92 ? 10.668 1.621 -23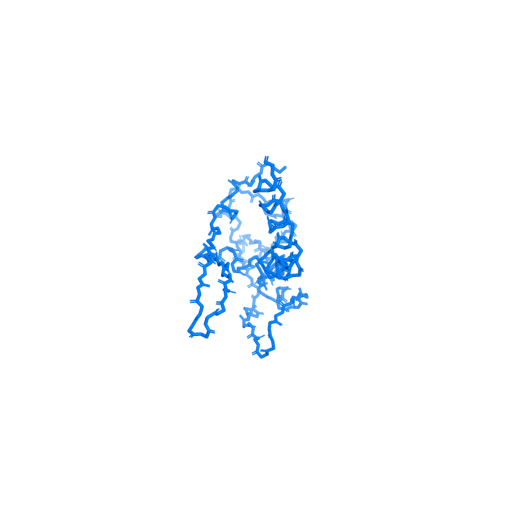.774 1.00 95.25 92 LYS A O 1
ATOM 717 N N . PHE A 1 93 ? 12.329 1.312 -22.288 1.00 95.81 93 PHE A N 1
ATOM 718 C CA . PHE A 1 93 ? 11.512 0.772 -21.209 1.00 95.81 93 PHE A CA 1
ATOM 719 C C . PHE A 1 93 ? 11.930 1.377 -19.876 1.00 95.81 93 PHE A C 1
ATOM 721 O O . PHE A 1 93 ? 13.120 1.499 -19.597 1.00 95.81 93 PHE A O 1
ATOM 728 N N . TYR A 1 94 ? 10.964 1.641 -19.008 1.00 95.12 94 TYR A N 1
ATOM 729 C CA . TYR A 1 94 ? 11.225 1.824 -17.587 1.00 95.12 94 TYR A CA 1
ATOM 730 C C . TYR A 1 94 ? 11.302 0.459 -16.910 1.00 95.12 94 TYR A C 1
ATOM 732 O O . TYR A 1 94 ? 10.433 -0.392 -17.111 1.00 95.12 94 TYR A O 1
ATOM 740 N N . ARG A 1 95 ? 12.336 0.239 -16.098 1.00 94.31 95 ARG A N 1
ATOM 741 C CA . ARG A 1 95 ? 12.523 -1.010 -15.355 1.00 94.31 95 ARG A CA 1
ATOM 742 C C . ARG A 1 95 ? 12.206 -0.813 -13.877 1.00 94.31 95 ARG A C 1
ATOM 744 O O . ARG A 1 95 ? 12.711 0.112 -13.251 1.00 94.31 95 ARG A O 1
ATOM 751 N N . THR A 1 96 ? 11.458 -1.744 -13.292 1.00 94.12 96 THR A N 1
ATOM 752 C CA . THR A 1 96 ? 11.228 -1.807 -11.842 1.00 94.12 96 THR A CA 1
ATOM 753 C C . THR A 1 96 ? 11.383 -3.221 -11.301 1.00 94.12 96 THR A C 1
ATOM 755 O O . THR A 1 96 ? 11.035 -4.189 -11.969 1.00 94.12 96 THR A O 1
ATOM 758 N N . ASN A 1 97 ? 11.879 -3.342 -10.071 1.00 94.50 97 ASN A N 1
ATOM 759 C CA . ASN A 1 97 ? 11.868 -4.597 -9.309 1.00 94.50 97 ASN A CA 1
ATOM 760 C C . ASN A 1 97 ? 10.673 -4.661 -8.338 1.00 94.50 97 ASN A C 1
ATOM 762 O O . ASN A 1 97 ? 10.663 -5.481 -7.421 1.00 94.50 97 ASN A O 1
ATOM 766 N N . GLY A 1 98 ? 9.695 -3.770 -8.527 1.00 93.44 98 GLY A N 1
ATOM 767 C CA . GLY A 1 98 ? 8.533 -3.600 -7.669 1.00 93.44 98 GLY A CA 1
ATOM 768 C C . GLY A 1 98 ? 8.699 -2.477 -6.644 1.00 93.44 98 GLY A C 1
ATOM 769 O O . GLY A 1 98 ? 9.664 -1.712 -6.671 1.00 93.44 98 GLY A O 1
ATOM 770 N N . GLN A 1 99 ? 7.709 -2.341 -5.769 1.00 92.50 99 GLN A N 1
ATOM 771 C CA . GLN A 1 99 ? 7.607 -1.283 -4.767 1.00 92.50 99 GLN A CA 1
ATOM 772 C C . GLN A 1 99 ? 7.602 -1.872 -3.351 1.00 92.50 99 GLN A C 1
ATOM 774 O O . GLN A 1 99 ? 7.063 -2.959 -3.145 1.00 92.50 99 GLN A O 1
ATOM 779 N N . PRO A 1 100 ? 8.171 -1.170 -2.357 1.00 94.69 100 PRO A N 1
ATOM 780 C CA . PRO A 1 100 ? 8.157 -1.642 -0.978 1.00 94.69 100 PRO A CA 1
ATOM 781 C C . PRO A 1 100 ? 6.734 -1.648 -0.409 1.00 94.69 100 PRO A C 1
ATOM 783 O O . PRO A 1 100 ? 5.898 -0.831 -0.807 1.00 94.69 100 PRO A O 1
ATOM 786 N N . ALA A 1 101 ? 6.491 -2.525 0.564 1.00 95.44 101 ALA A N 1
ATOM 787 C CA . ALA A 1 101 ? 5.274 -2.518 1.361 1.00 95.44 101 ALA A CA 1
ATOM 788 C C . ALA A 1 101 ? 5.111 -1.182 2.099 1.00 95.44 101 ALA A C 1
ATOM 790 O O . ALA A 1 101 ? 6.066 -0.600 2.619 1.00 95.44 101 ALA A O 1
ATOM 791 N N . ARG A 1 102 ? 3.879 -0.684 2.128 1.00 93.88 102 ARG A N 1
ATOM 792 C CA . ARG A 1 102 ? 3.453 0.537 2.814 1.00 93.88 102 ARG A CA 1
ATOM 793 C C . ARG A 1 102 ? 2.141 0.246 3.526 1.00 93.88 102 ARG A C 1
ATOM 795 O O . ARG A 1 102 ? 1.082 0.692 3.082 1.00 93.88 102 ARG A O 1
ATOM 802 N N . GLN A 1 103 ? 2.246 -0.528 4.603 1.00 92.88 103 GLN A N 1
ATOM 803 C CA . GLN A 1 103 ? 1.100 -0.943 5.401 1.00 92.88 103 GLN A CA 1
ATOM 804 C C . GLN A 1 103 ? 0.358 0.259 5.971 1.00 92.88 103 GLN A C 1
ATOM 806 O O . GLN A 1 103 ? 0.957 1.172 6.542 1.00 92.88 103 GLN A O 1
ATOM 811 N N . PHE A 1 104 ? -0.955 0.235 5.814 1.00 92.25 104 PHE A N 1
ATOM 812 C CA . PHE A 1 104 ? -1.865 1.245 6.322 1.00 92.25 104 PHE A CA 1
ATOM 813 C C . PHE A 1 104 ? -3.089 0.612 6.996 1.0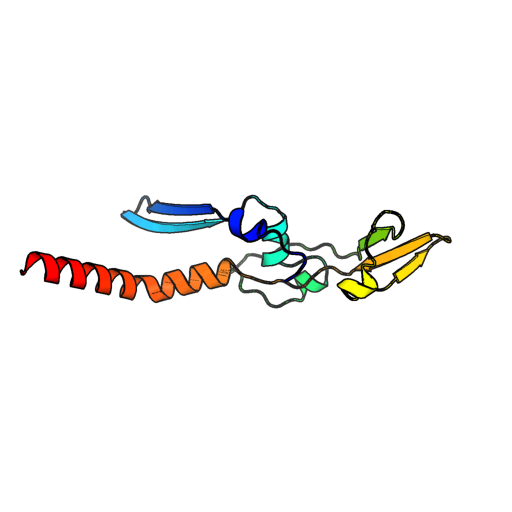0 92.25 104 PHE A C 1
ATOM 815 O O . PHE A 1 104 ? -3.620 1.210 7.925 1.00 92.25 104 PHE A O 1
ATOM 822 N N . MET A 1 105 ? -3.500 -0.602 6.604 1.00 91.88 105 MET A N 1
ATOM 823 C CA . MET A 1 105 ? -4.613 -1.313 7.251 1.00 91.88 105 MET A CA 1
ATOM 824 C C . MET A 1 105 ? -4.167 -2.074 8.500 1.00 91.88 105 MET A C 1
ATOM 826 O O . MET A 1 105 ? -4.775 -1.921 9.556 1.00 91.88 105 MET A O 1
ATOM 830 N N . ALA A 1 106 ? -3.092 -2.861 8.409 1.00 90.56 106 ALA A N 1
ATOM 831 C CA . ALA A 1 106 ? -2.563 -3.620 9.541 1.00 90.56 106 ALA A CA 1
ATOM 832 C C . ALA A 1 106 ? -2.240 -2.744 10.771 1.00 90.56 106 ALA A C 1
ATOM 834 O O . ALA A 1 106 ? -2.695 -3.080 11.868 1.00 90.56 106 ALA A O 1
ATOM 835 N N . PRO A 1 107 ? -1.515 -1.610 10.643 1.00 91.38 107 PRO A N 1
ATOM 836 C CA . PRO A 1 107 ? -1.297 -0.723 11.783 1.00 91.38 107 PRO A CA 1
ATOM 837 C C . PRO A 1 107 ? -2.599 -0.095 12.293 1.00 91.38 107 PRO A C 1
ATOM 839 O O . PRO A 1 107 ? -2.766 0.009 13.502 1.00 91.38 107 PRO A O 1
ATOM 842 N N . ALA A 1 108 ? -3.539 0.263 11.411 1.00 89.75 108 ALA A N 1
ATOM 843 C CA . ALA A 1 108 ? -4.812 0.855 11.821 1.00 89.75 108 ALA A CA 1
ATOM 844 C C . ALA A 1 108 ? -5.657 -0.106 12.670 1.00 89.75 108 ALA A C 1
ATOM 846 O O . ALA A 1 108 ? -6.178 0.298 13.705 1.00 89.75 108 ALA A O 1
ATOM 847 N N . ILE A 1 109 ? -5.748 -1.383 12.279 1.00 88.69 109 ILE A N 1
ATOM 848 C CA . ILE A 1 109 ? -6.446 -2.412 13.068 1.00 88.69 109 ILE A CA 1
ATOM 849 C C . ILE A 1 109 ? -5.753 -2.620 14.415 1.00 88.69 109 ILE A C 1
ATOM 851 O O . ILE A 1 109 ? -6.426 -2.737 15.436 1.00 88.69 109 ILE A O 1
ATOM 855 N N . LYS A 1 110 ? -4.414 -2.650 14.431 1.00 89.88 110 LYS A N 1
ATOM 856 C CA . LYS A 1 110 ? -3.652 -2.801 15.672 1.00 89.88 110 LYS A CA 1
ATOM 857 C C . LYS A 1 110 ? -3.957 -1.662 16.649 1.00 89.88 110 LYS A C 1
ATOM 859 O O . LYS A 1 110 ? -4.333 -1.938 17.781 1.00 89.88 110 LYS A O 1
ATOM 864 N N . THR A 1 111 ? -3.855 -0.414 16.194 1.00 90.44 111 THR A N 1
ATOM 865 C CA . THR A 1 111 ? -4.156 0.768 17.014 1.00 90.44 111 THR A CA 1
ATOM 866 C C . THR A 1 111 ? -5.611 0.776 17.476 1.00 90.44 111 THR A C 1
ATOM 868 O O . THR A 1 111 ? -5.869 0.964 18.656 1.00 90.44 111 THR A O 1
ATOM 871 N N . ALA A 1 112 ? -6.569 0.467 16.595 1.00 87.12 112 ALA A N 1
ATOM 872 C CA . ALA A 1 112 ? -7.977 0.376 16.982 1.00 87.12 112 ALA A CA 1
ATOM 873 C C . ALA A 1 112 ? -8.234 -0.695 18.061 1.00 87.12 112 ALA A C 1
ATOM 875 O O . ALA A 1 112 ? -9.089 -0.510 18.925 1.00 87.12 112 ALA A O 1
ATOM 876 N N . GLY A 1 113 ? -7.495 -1.809 18.026 1.00 86.50 113 GLY A N 1
ATOM 877 C CA . GLY A 1 113 ? -7.554 -2.842 19.059 1.00 86.50 113 GLY A CA 1
ATOM 878 C C . GLY A 1 113 ? -6.935 -2.412 20.393 1.00 86.50 113 GLY A C 1
ATOM 879 O O . GLY A 1 113 ? -7.459 -2.779 21.442 1.00 86.50 113 GLY A O 1
ATOM 880 N N . GLU A 1 114 ? -5.850 -1.635 20.358 1.00 90.00 114 GLU A N 1
ATOM 881 C CA . GLU A 1 114 ? -5.187 -1.080 21.549 1.00 90.00 114 GLU A CA 1
ATOM 882 C C . GLU A 1 114 ? -6.050 -0.001 22.227 1.00 90.00 114 GLU A C 1
ATOM 884 O O . GLU A 1 114 ? -6.212 -0.033 23.445 1.00 90.00 114 GLU A O 1
ATOM 889 N N . ASP A 1 115 ? -6.668 0.886 21.442 1.00 90.69 115 ASP A N 1
ATOM 890 C CA . ASP A 1 115 ? -7.467 2.018 21.937 1.00 90.69 115 ASP A CA 1
ATOM 891 C C . ASP A 1 115 ? -8.905 1.624 22.331 1.00 90.69 115 ASP A C 1
ATOM 893 O O . ASP A 1 115 ? -9.587 2.340 23.070 1.00 90.69 115 ASP A O 1
ATOM 897 N N . GLY A 1 116 ? -9.397 0.481 21.844 1.00 86.31 116 GLY A N 1
ATOM 898 C CA . GLY A 1 116 ? -10.785 0.038 22.014 1.00 86.31 116 GLY A CA 1
ATOM 899 C C . GLY A 1 116 ? -11.307 0.056 23.462 1.00 86.31 116 GLY A C 1
ATOM 900 O O . GLY A 1 116 ? -12.392 0.599 23.694 1.00 86.31 116 GLY A O 1
ATOM 901 N N . PRO A 1 117 ? -10.580 -0.495 24.455 1.00 87.62 117 PRO A N 1
ATOM 902 C CA . PRO A 1 117 ? -11.020 -0.490 25.851 1.00 87.62 117 PRO A CA 1
ATOM 903 C C . PRO A 1 117 ? -11.212 0.915 26.431 1.00 87.62 117 PRO A C 1
ATOM 905 O O . PRO A 1 117 ? -12.182 1.150 27.157 1.00 87.62 117 PRO A O 1
ATOM 908 N N . ASP A 1 118 ? -10.319 1.847 26.097 1.00 92.00 118 ASP A N 1
ATOM 909 C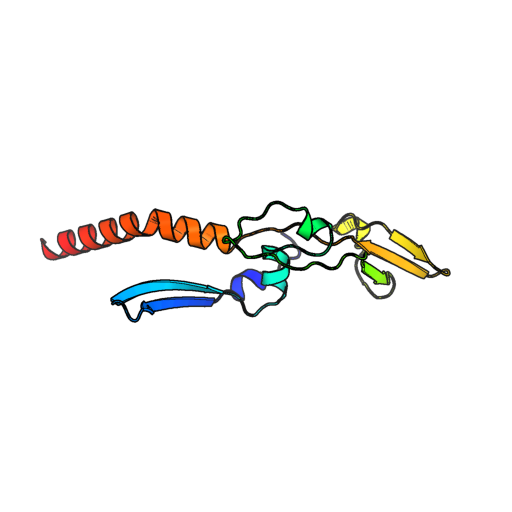 CA . ASP A 1 118 ? -10.384 3.224 26.587 1.00 92.00 118 ASP A CA 1
ATOM 910 C C . ASP A 1 118 ? -11.552 3.976 25.944 1.00 92.00 118 ASP A C 1
ATOM 912 O O . ASP A 1 118 ? -12.333 4.609 26.655 1.00 92.00 118 ASP A O 1
ATOM 916 N N . VAL A 1 119 ? -11.769 3.797 24.636 1.00 89.19 119 VAL A N 1
ATOM 917 C CA . VAL A 1 119 ? -12.926 4.369 23.926 1.00 89.19 119 VAL A CA 1
ATOM 918 C C . VAL A 1 119 ? -14.248 3.883 24.530 1.00 89.19 119 VAL A C 1
ATOM 920 O O . VAL A 1 119 ? -15.158 4.681 24.765 1.00 89.19 119 VAL A O 1
ATOM 923 N N . ILE A 1 120 ? -14.364 2.584 24.830 1.00 87.94 120 ILE A N 1
ATOM 924 C CA . ILE A 1 120 ? -15.566 2.021 25.466 1.00 87.94 120 ILE A CA 1
ATOM 925 C C . ILE A 1 120 ? -15.766 2.625 26.859 1.00 87.94 120 ILE A C 1
ATOM 927 O O . ILE A 1 120 ? -16.875 3.035 27.207 1.00 87.94 120 ILE A O 1
ATOM 931 N N . LYS A 1 121 ? -14.700 2.700 27.661 1.00 92.56 121 LYS A N 1
ATOM 932 C CA . LYS A 1 121 ? -14.751 3.254 29.017 1.00 92.56 121 LYS A CA 1
ATOM 933 C C . LYS A 1 121 ? -15.205 4.711 29.016 1.00 92.56 121 LYS A C 1
ATOM 935 O O . LYS A 1 121 ? -16.087 5.063 29.800 1.00 92.56 121 LYS A O 1
ATOM 940 N N . GLU A 1 122 ? -14.632 5.540 28.149 1.00 93.75 122 GLU A N 1
ATOM 941 C CA . GLU A 1 122 ? -15.009 6.948 28.008 1.00 93.75 122 GLU A CA 1
ATOM 942 C C . GLU A 1 122 ? -16.480 7.097 27.613 1.00 93.75 122 GLU A C 1
ATOM 944 O O . GLU A 1 122 ? -17.203 7.907 28.198 1.00 93.75 122 GLU A O 1
ATOM 949 N N . HIS A 1 123 ? -16.949 6.272 26.673 1.00 92.12 123 HIS A N 1
ATOM 950 C CA . HIS A 1 123 ? -18.338 6.298 26.228 1.00 92.12 123 HIS A CA 1
ATOM 951 C C . HIS A 1 123 ? -19.311 5.933 27.359 1.00 92.12 123 HIS A C 1
ATOM 953 O O . HIS A 1 123 ? -20.268 6.662 27.613 1.00 92.12 123 HIS A O 1
ATOM 959 N N . VAL A 1 124 ? -19.025 4.863 28.110 1.00 93.19 124 VAL A N 1
ATOM 960 C CA . VAL A 1 124 ? -19.847 4.442 29.259 1.00 93.19 124 VAL A CA 1
ATOM 961 C C . VAL A 1 124 ? -19.861 5.507 30.360 1.00 93.19 124 VAL A C 1
ATOM 963 O O . VAL A 1 124 ? -20.916 5.800 30.922 1.00 93.19 124 VAL A O 1
ATOM 966 N N . GLN A 1 125 ? -18.712 6.113 30.676 1.00 93.75 125 GLN A N 1
ATOM 967 C CA . GLN A 1 125 ? -18.629 7.172 31.688 1.00 93.75 125 GLN A CA 1
ATOM 968 C C . GLN A 1 125 ? -19.453 8.403 31.309 1.00 93.75 125 GLN A C 1
ATOM 970 O O . GLN A 1 125 ? -20.112 8.988 32.171 1.00 93.75 125 GLN A O 1
ATOM 975 N N . LYS A 1 126 ? -19.427 8.784 30.030 1.00 94.50 126 LYS A N 1
ATOM 976 C CA . LYS A 1 126 ? -20.203 9.908 29.515 1.00 94.50 126 LYS A CA 1
ATOM 977 C C . LYS A 1 126 ? -21.708 9.668 29.674 1.00 94.50 126 LYS A C 1
ATOM 979 O O . LYS A 1 126 ? -22.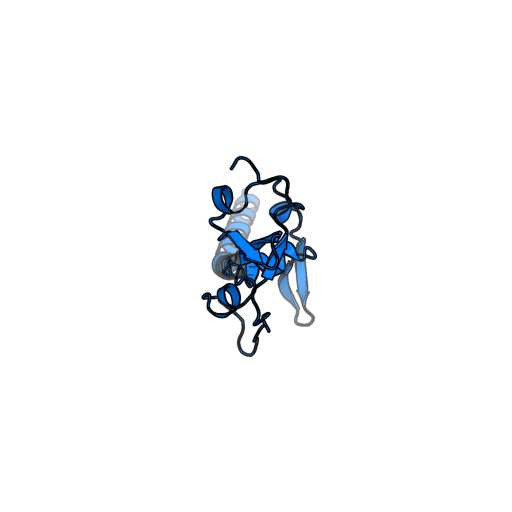382 10.507 30.264 1.00 94.50 126 LYS A O 1
ATOM 984 N N . GLU A 1 127 ? -22.205 8.518 29.223 1.00 93.50 127 GLU A N 1
ATOM 985 C CA . GLU A 1 127 ? -23.630 8.153 29.304 1.00 93.50 127 GLU A CA 1
ATOM 986 C C . GLU A 1 127 ? -24.131 8.098 30.757 1.00 93.50 127 GLU A C 1
ATOM 988 O O . GLU A 1 127 ? -25.179 8.652 31.090 1.00 93.50 127 GLU A O 1
ATOM 993 N N . LEU A 1 128 ? -23.349 7.511 31.672 1.00 92.31 128 LEU A N 1
ATOM 994 C CA . LEU A 1 128 ? -23.686 7.501 33.102 1.00 92.31 128 LEU A CA 1
ATOM 995 C C . LEU A 1 128 ? -23.755 8.915 33.699 1.00 92.31 128 LEU A C 1
ATOM 997 O O . LEU A 1 128 ? -24.602 9.187 34.550 1.00 92.31 128 LEU A O 1
ATOM 1001 N N . GLY A 1 129 ? -22.873 9.817 33.262 1.00 92.62 129 GLY A N 1
ATOM 1002 C CA . GLY A 1 129 ? -22.875 11.215 33.688 1.00 92.62 129 GLY A CA 1
ATOM 1003 C C . GLY A 1 129 ? -24.061 12.023 33.153 1.00 92.62 129 GLY A C 1
ATOM 1004 O O . GLY A 1 129 ? -24.494 12.966 33.814 1.00 92.62 129 GLY A O 1
ATOM 1005 N N . GLU A 1 130 ? -24.589 11.669 31.981 1.00 92.81 130 GLU A N 1
ATOM 1006 C CA . GLU A 1 130 ? -25.799 12.275 31.413 1.00 92.81 130 GLU A CA 1
ATOM 1007 C C . GLU A 1 130 ? -27.068 11.776 32.116 1.00 92.81 130 GLU A C 1
ATOM 1009 O O . GLU A 1 130 ? -27.933 12.587 32.432 1.00 92.81 130 GLU A O 1
ATOM 1014 N N . LEU A 1 131 ? -27.147 10.483 32.448 1.00 87.25 131 LEU A N 1
ATOM 1015 C CA . LEU A 1 131 ? -28.273 9.887 33.186 1.00 87.25 131 LEU A CA 1
ATOM 1016 C C . LEU A 1 131 ? -28.355 10.321 34.658 1.00 87.25 131 LEU A C 1
ATOM 1018 O O . LEU A 1 131 ? -29.415 10.226 35.272 1.00 87.25 131 LEU A O 1
ATOM 1022 N N . GLY A 1 132 ? -27.232 10.740 35.245 1.00 75.31 132 GLY A N 1
ATOM 1023 C CA . GLY A 1 132 ? -27.158 11.220 36.627 1.00 75.31 132 GLY A CA 1
ATOM 1024 C C . GLY A 1 132 ? -27.517 12.699 36.822 1.00 75.31 132 GLY A C 1
ATOM 1025 O O . GLY A 1 132 ? -27.432 13.178 37.954 1.00 75.31 132 GLY A O 1
ATOM 1026 N N . LYS A 1 133 ? -27.860 13.423 35.749 1.00 58.78 133 LYS A N 1
ATOM 1027 C CA . LYS A 1 133 ? -28.357 14.809 35.779 1.00 58.78 133 LYS A CA 1
ATOM 1028 C C . LYS A 1 133 ? -29.878 14.848 35.705 1.00 58.78 133 LYS A C 1
ATOM 1030 O O . LYS A 1 133 ? -30.442 15.754 36.356 1.00 58.78 133 LYS A O 1
#

Foldseek 3Di:
DPDDPCVLVVQKDKDWDQDPVRDIDIDIDGPDVVLVCQQQWAAPQSQPADHDDPPPDDDDHDPDKDWAFPVVDPDDCCVVPVFDWDDDPNTITGIDRITHHDRDPVVVVVVCVVCVVVVVVVVVVVVVVVVVD

pLDDT: mean 89.21, std 8.61, range [46.09, 95.81]

Organism: NCBI:txid1423715

Secondary structure (DSSP, 8-state):
--S--SHHHHTEEEEEEE-TTS-EEEEEEE--HHHHHHHH--HHHHHHS-----TT-------S-EEEEGGG-SS-HHHHH-PPEEEETTEEEEEE-------SHHHHHHHHHHHHHHHHHHHHHHHHHHHT-

Sequence (133 aa):
MQHSTGELSSSLKYEVMEDTDGKVVGRLWSDNPVATYRELGTGLVGEASPKNLPDGINPVYTQHPWFIPADLVDTDLNAVYGLPEITINHRKFYRTNGQPARQFMAPAIKTAGEDGPDVIKEHVQKELGELGK

Radius of gyration: 21.76 Å; chains: 1; bounding box: 45×36×67 Å